Protein AF-A0A969UBG9-F1 (afdb_monomer)

pLDDT: mean 81.39, std 16.76, range [47.69, 98.31]

Secondary structure (DSSP, 8-state):
----EEEEETTEEEEEEE---BTTB---B-EEEEEEEEETTEEEEEEEEE--BSS---TTT-

Structure (mmCIF, N/CA/C/O backbone):
data_AF-A0A969UBG9-F1
#
_entry.id   AF-A0A969UBG9-F1
#
loop_
_atom_site.group_PDB
_atom_site.id
_atom_site.type_symbol
_atom_site.label_atom_id
_atom_site.label_alt_id
_atom_site.label_comp_id
_atom_site.label_asym_id
_atom_site.label_entity_id
_atom_site.label_seq_id
_atom_site.pdbx_PDB_ins_code
_atom_site.Cartn_x
_atom_site.Cartn_y
_atom_site.Cartn_z
_atom_site.occupancy
_atom_site.B_iso_or_equiv
_atom_site.auth_seq_id
_atom_site.auth_comp_id
_atom_site.auth_asym_id
_atom_site.auth_atom_id
_atom_site.pdbx_PDB_model_num
ATOM 1 N N . MET A 1 1 ? 2.677 -15.308 -10.254 1.00 47.69 1 MET A N 1
ATOM 2 C CA . MET A 1 1 ? 1.524 -15.101 -9.349 1.00 47.69 1 MET A CA 1
ATOM 3 C C . MET A 1 1 ? 1.902 -13.940 -8.453 1.00 47.69 1 MET A C 1
ATOM 5 O O . MET A 1 1 ? 2.853 -14.083 -7.698 1.00 47.69 1 MET A O 1
ATOM 9 N N . TYR A 1 2 ? 1.261 -12.784 -8.618 1.00 62.97 2 TYR A N 1
ATOM 10 C CA . TYR A 1 2 ? 1.541 -11.608 -7.796 1.00 62.97 2 TYR A CA 1
ATOM 11 C C . TYR A 1 2 ? 1.123 -11.897 -6.355 1.00 62.97 2 TYR A C 1
ATOM 13 O O . TYR A 1 2 ? -0.052 -12.149 -6.092 1.00 62.97 2 TYR A O 1
ATOM 21 N N . ALA A 1 3 ? 2.089 -11.917 -5.443 1.00 71.19 3 ALA A N 1
ATOM 22 C CA . ALA A 1 3 ? 1.859 -12.154 -4.028 1.00 71.19 3 ALA A CA 1
ATOM 23 C C . ALA A 1 3 ? 2.380 -10.936 -3.256 1.00 71.19 3 ALA A C 1
ATOM 25 O O . ALA A 1 3 ? 3.597 -10.799 -3.112 1.00 71.19 3 ALA A O 1
ATOM 26 N N . PRO A 1 4 ? 1.501 -10.028 -2.794 1.00 84.69 4 PRO A N 1
ATOM 27 C CA . PRO A 1 4 ? 1.940 -8.925 -1.955 1.00 84.69 4 PRO A CA 1
ATOM 28 C C . PRO A 1 4 ? 2.502 -9.476 -0.643 1.00 84.69 4 PRO A C 1
ATOM 30 O O . PRO A 1 4 ? 1.984 -10.449 -0.088 1.00 84.69 4 PRO A O 1
ATOM 33 N N . LYS A 1 5 ? 3.549 -8.836 -0.124 1.00 92.19 5 LYS A N 1
ATOM 34 C CA . LYS A 1 5 ? 4.007 -9.086 1.243 1.00 92.19 5 LYS A CA 1
ATOM 35 C C . LYS A 1 5 ? 3.134 -8.266 2.178 1.00 92.19 5 LYS A C 1
ATOM 37 O O . LYS A 1 5 ? 2.959 -7.066 1.972 1.00 92.19 5 LYS A O 1
ATOM 42 N N . ILE A 1 6 ? 2.566 -8.929 3.175 1.00 94.81 6 ILE A N 1
ATOM 43 C CA . ILE A 1 6 ? 1.648 -8.317 4.128 1.00 94.81 6 ILE A CA 1
ATOM 44 C C . ILE A 1 6 ? 2.146 -8.653 5.527 1.00 94.81 6 ILE A C 1
ATOM 46 O O . ILE A 1 6 ? 2.262 -9.829 5.872 1.00 94.81 6 ILE A O 1
ATOM 50 N N . GLU A 1 7 ? 2.401 -7.623 6.324 1.00 97.25 7 GLU A N 1
ATOM 51 C CA . GLU A 1 7 ? 2.687 -7.745 7.752 1.00 97.25 7 GLU A CA 1
ATOM 52 C C . GLU A 1 7 ? 1.599 -7.016 8.539 1.00 97.25 7 GLU A C 1
ATOM 54 O O . GLU A 1 7 ? 1.216 -5.899 8.191 1.00 97.25 7 GLU A O 1
ATOM 59 N N . VAL A 1 8 ? 1.067 -7.661 9.578 1.00 97.62 8 VAL A N 1
ATOM 60 C CA . VAL A 1 8 ? -0.028 -7.128 10.398 1.00 97.62 8 VAL A CA 1
ATOM 61 C C . VAL A 1 8 ? 0.381 -7.177 11.862 1.00 97.62 8 VAL A C 1
ATOM 63 O O . VAL A 1 8 ? 0.765 -8.238 12.352 1.00 97.62 8 VAL A O 1
ATOM 66 N N . ASP A 1 9 ? 0.238 -6.049 12.553 1.00 97.50 9 ASP A N 1
ATOM 67 C CA . ASP A 1 9 ? 0.409 -5.932 14.000 1.00 97.50 9 ASP A CA 1
ATOM 68 C C . ASP A 1 9 ? -0.767 -5.139 14.588 1.00 97.50 9 ASP A C 1
ATOM 70 O O . ASP A 1 9 ? -0.897 -3.928 14.393 1.00 97.50 9 ASP A O 1
ATOM 74 N N . GLY A 1 10 ? -1.679 -5.852 15.254 1.00 97.06 10 GLY A N 1
ATOM 75 C CA . GLY A 1 10 ? -2.914 -5.288 15.796 1.00 97.06 10 GLY A CA 1
ATOM 76 C C . GLY A 1 10 ? -3.747 -4.554 14.739 1.00 97.06 10 GLY A C 1
ATOM 77 O O . GLY A 1 10 ? -4.222 -5.148 13.765 1.00 97.06 10 GLY A O 1
ATOM 78 N N . ASP A 1 11 ? -3.929 -3.251 14.954 1.00 98.06 11 ASP A N 1
ATOM 79 C CA . ASP A 1 11 ? -4.683 -2.356 14.071 1.00 98.06 11 ASP A CA 1
ATOM 80 C C . ASP A 1 11 ? -3.811 -1.663 13.017 1.00 98.06 11 ASP A C 1
ATOM 82 O O . ASP A 1 11 ? -4.287 -0.761 12.330 1.00 98.06 11 ASP A O 1
ATOM 86 N N . PHE A 1 12 ? -2.557 -2.085 12.854 1.00 98.06 12 PHE A N 1
ATOM 87 C CA . PHE A 1 12 ? -1.647 -1.614 11.817 1.00 98.06 12 PHE A CA 1
ATOM 88 C C . PHE A 1 12 ? -1.332 -2.728 10.812 1.00 98.06 12 PHE A C 1
ATOM 90 O O . PHE A 1 12 ? -1.186 -3.896 11.177 1.00 98.06 12 PHE A O 1
ATOM 97 N N . ALA A 1 13 ? -1.208 -2.372 9.533 1.00 98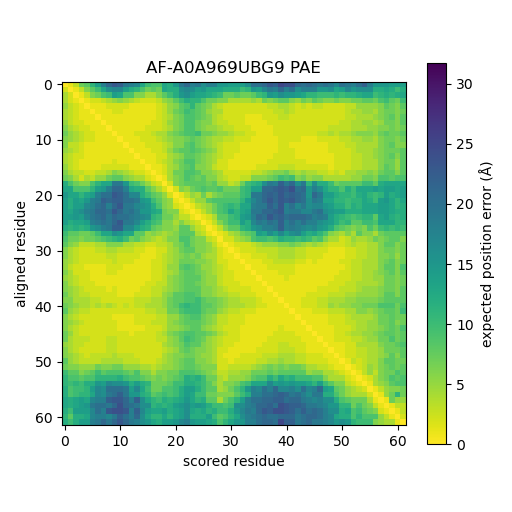.00 13 ALA A N 1
ATOM 98 C CA . ALA A 1 13 ? -0.720 -3.283 8.504 1.00 98.00 13 ALA A CA 1
ATOM 99 C C . ALA A 1 13 ? 0.217 -2.575 7.522 1.00 98.00 13 ALA A C 1
ATOM 101 O O . ALA A 1 13 ? -0.072 -1.467 7.070 1.00 98.00 13 ALA A O 1
ATOM 102 N N . LEU A 1 14 ? 1.300 -3.253 7.152 1.00 96.94 14 LEU A N 1
ATOM 103 C CA . LEU A 1 14 ? 2.185 -2.881 6.056 1.00 96.94 14 LEU A CA 1
ATOM 104 C C . LEU A 1 14 ? 1.904 -3.804 4.869 1.00 96.94 14 LEU A C 1
ATOM 106 O O . LEU A 1 14 ? 1.980 -5.027 4.987 1.00 96.94 14 LEU A O 1
ATOM 110 N N . VAL A 1 15 ? 1.599 -3.214 3.718 1.00 95.00 15 VAL A N 1
ATOM 111 C CA . VAL A 1 15 ? 1.398 -3.934 2.458 1.00 95.00 15 VAL A CA 1
ATOM 112 C C . VAL A 1 15 ? 2.448 -3.471 1.465 1.00 95.00 15 VAL A C 1
ATOM 114 O O . VAL A 1 15 ? 2.485 -2.299 1.098 1.00 95.00 15 VAL A O 1
ATOM 117 N N . TRP A 1 16 ? 3.273 -4.405 1.006 1.00 91.56 16 TRP A N 1
ATOM 118 C CA . TRP A 1 16 ? 4.259 -4.192 -0.043 1.00 91.56 16 TRP A CA 1
ATOM 119 C C . TRP A 1 16 ? 3.863 -4.988 -1.279 1.00 91.56 16 TRP A C 1
ATOM 121 O O . TRP A 1 16 ? 3.768 -6.218 -1.234 1.00 91.56 16 TRP A O 1
ATOM 131 N N . ALA A 1 17 ? 3.625 -4.292 -2.382 1.00 86.31 17 ALA A N 1
ATOM 132 C CA . ALA A 1 17 ? 3.166 -4.893 -3.623 1.00 86.31 17 ALA A CA 1
ATOM 133 C C . ALA A 1 17 ? 3.886 -4.279 -4.818 1.00 86.31 17 ALA A C 1
ATOM 135 O O . ALA A 1 17 ? 4.136 -3.076 -4.841 1.00 86.31 17 ALA A O 1
ATOM 136 N N . ASP A 1 18 ? 4.160 -5.088 -5.831 1.00 80.31 18 ASP A N 1
ATOM 137 C CA . ASP A 1 18 ? 4.693 -4.583 -7.089 1.00 80.31 18 ASP A CA 1
ATOM 138 C C . ASP A 1 18 ? 3.603 -3.790 -7.836 1.00 80.31 18 ASP A C 1
ATOM 140 O O . ASP A 1 18 ? 2.419 -4.152 -7.820 1.00 80.31 18 ASP A O 1
ATOM 144 N N . THR A 1 19 ? 3.973 -2.661 -8.444 1.00 71.75 19 THR A N 1
ATOM 145 C CA . THR A 1 19 ? 3.038 -1.813 -9.196 1.00 71.75 19 THR A CA 1
ATOM 146 C C . THR A 1 19 ? 2.876 -2.368 -10.605 1.00 71.75 19 THR A C 1
ATOM 148 O O . THR A 1 19 ? 3.861 -2.618 -11.294 1.00 71.75 19 THR A O 1
ATOM 151 N N . SER A 1 20 ? 1.638 -2.607 -11.042 1.00 62.19 20 SER A N 1
ATOM 152 C CA . SER A 1 20 ? 1.427 -3.185 -12.374 1.00 62.19 20 SER A CA 1
ATOM 153 C C . SER A 1 20 ? 0.081 -2.888 -13.033 1.00 62.19 20 SER A C 1
ATOM 155 O O . SER A 1 20 ? -0.237 -3.563 -13.995 1.00 62.19 20 SER A O 1
ATOM 157 N N . PHE A 1 21 ? -0.738 -1.904 -12.625 1.00 57.22 21 PHE A N 1
ATOM 158 C CA . PHE A 1 21 ? -2.042 -1.729 -13.301 1.00 57.22 21 PHE A CA 1
ATOM 159 C C . PHE A 1 21 ? -2.560 -0.286 -13.376 1.00 57.22 21 PHE A C 1
ATOM 161 O O . PHE A 1 21 ? -2.852 0.339 -12.361 1.00 57.22 21 PHE A O 1
ATOM 168 N N . VAL A 1 22 ? -2.773 0.199 -14.606 1.00 56.75 22 VAL A N 1
ATOM 169 C CA . VAL A 1 22 ? -3.725 1.275 -14.939 1.00 56.75 22 VAL A CA 1
ATOM 170 C C . VAL A 1 22 ? -4.616 0.752 -16.070 1.00 56.75 22 VAL A C 1
ATOM 172 O O . VAL A 1 22 ? -4.112 0.275 -17.082 1.00 56.75 22 VAL A O 1
ATOM 175 N N . ASP A 1 23 ? -5.939 0.785 -15.894 1.00 52.19 23 ASP A N 1
ATOM 176 C CA . ASP A 1 23 ? -6.929 0.352 -16.900 1.00 52.19 23 ASP A CA 1
ATOM 177 C C . ASP A 1 23 ? -6.707 -1.062 -17.474 1.00 52.19 23 ASP A C 1
ATOM 179 O O . ASP A 1 23 ? -6.873 -1.319 -18.668 1.00 52.19 23 ASP A O 1
ATOM 183 N N . GLY A 1 24 ? -6.303 -2.005 -16.616 1.00 56.53 24 GLY A N 1
ATOM 184 C CA . GLY A 1 24 ? -6.064 -3.396 -17.014 1.00 56.53 24 GLY A CA 1
ATOM 185 C C . GLY A 1 24 ? -4.817 -3.601 -17.881 1.00 56.53 24 GLY A C 1
ATOM 186 O O . GLY A 1 24 ? -4.640 -4.685 -18.432 1.00 56.53 24 GLY A O 1
ATOM 187 N N . LYS A 1 25 ? -3.953 -2.584 -18.001 1.00 54.88 25 LYS A N 1
ATOM 188 C CA . LYS A 1 25 ? -2.652 -2.663 -18.6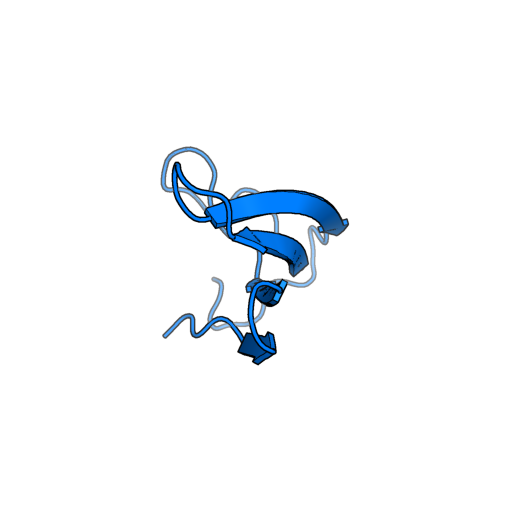72 1.00 54.88 25 LYS A CA 1
ATOM 189 C C . LYS A 1 25 ? -1.534 -2.269 -17.709 1.00 54.88 25 LYS A C 1
ATOM 191 O O . LYS A 1 25 ? -1.667 -1.316 -16.938 1.00 54.88 25 LYS A O 1
ATOM 196 N N . THR A 1 26 ? -0.412 -2.975 -17.786 1.00 60.56 26 THR A N 1
ATOM 197 C CA . THR A 1 26 ? 0.822 -2.593 -17.095 1.00 60.56 26 THR A 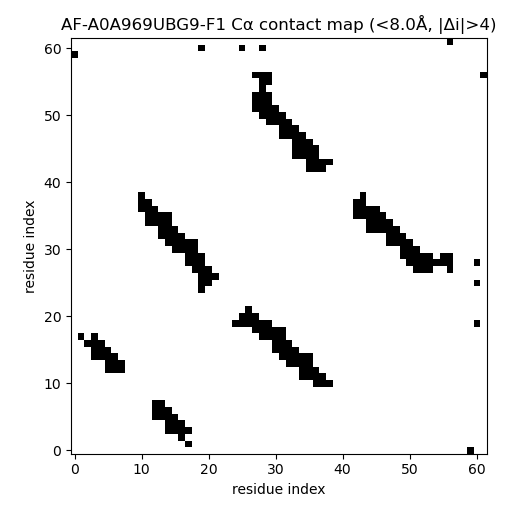CA 1
ATOM 198 C C . THR A 1 26 ? 1.298 -1.253 -17.658 1.00 60.56 26 THR A C 1
ATOM 200 O O . THR A 1 26 ? 1.650 -1.171 -18.834 1.00 60.56 26 THR A O 1
ATOM 203 N N . SER A 1 27 ? 1.240 -0.179 -16.862 1.00 62.84 27 SER A N 1
ATOM 204 C CA . SER A 1 27 ? 1.621 1.172 -17.313 1.00 62.84 27 SER A CA 1
ATOM 205 C C . SER A 1 27 ? 3.053 1.552 -16.937 1.00 62.84 27 SER A C 1
ATOM 207 O O . SER A 1 27 ? 3.707 2.282 -17.676 1.00 62.84 27 SER A O 1
ATOM 209 N N . HIS A 1 28 ? 3.543 1.057 -15.805 1.00 63.69 28 HIS A N 1
ATOM 210 C CA . HIS A 1 28 ? 4.911 1.206 -15.321 1.00 63.69 28 HIS A CA 1
ATOM 211 C C . HIS A 1 28 ? 5.183 0.118 -14.281 1.00 63.69 28 HIS A C 1
ATOM 213 O O . HIS A 1 28 ? 4.238 -0.398 -13.684 1.00 63.69 28 HIS A O 1
ATOM 219 N N . CYS A 1 29 ? 6.455 -0.212 -14.079 1.00 76.69 29 CYS A N 1
ATOM 220 C CA . CYS A 1 29 ? 6.893 -1.126 -13.029 1.00 76.69 29 CYS A CA 1
ATOM 221 C 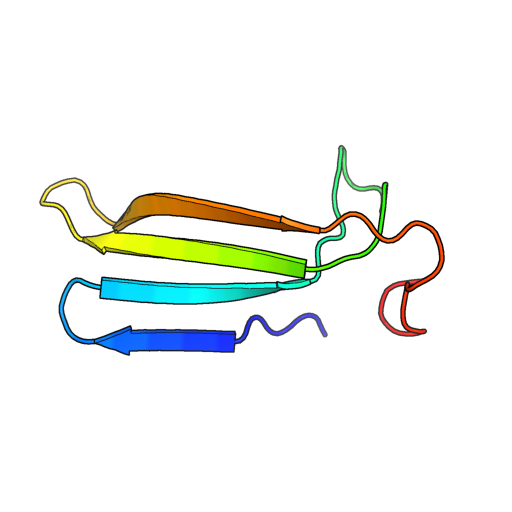C . CYS A 1 29 ? 7.424 -0.333 -11.835 1.00 76.69 29 CYS A C 1
ATOM 223 O O . CYS A 1 29 ? 7.481 0.899 -11.875 1.00 76.69 29 CYS A O 1
ATOM 225 N N . GLY A 1 30 ? 7.728 -1.016 -10.736 1.00 80.25 30 GLY A N 1
ATOM 226 C CA . GLY A 1 30 ? 8.068 -0.382 -9.464 1.00 80.25 30 GLY A CA 1
ATOM 227 C C . GLY A 1 30 ? 7.349 -1.035 -8.294 1.00 80.25 30 GLY A C 1
ATOM 228 O O . GLY A 1 30 ? 6.742 -2.093 -8.426 1.00 80.25 30 GLY A O 1
ATOM 229 N N . VAL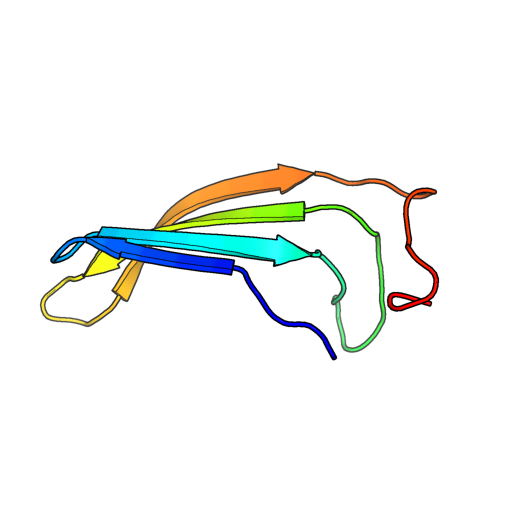 A 1 31 ? 7.417 -0.398 -7.132 1.00 85.75 31 VAL A N 1
ATOM 230 C CA . VAL A 1 31 ? 6.870 -0.935 -5.884 1.00 85.75 31 VAL A CA 1
ATOM 231 C C . VAL A 1 31 ? 5.941 0.071 -5.232 1.00 85.75 31 VAL A C 1
ATOM 233 O O . VAL A 1 31 ? 6.184 1.276 -5.267 1.00 85.75 31 VAL A O 1
ATOM 236 N N . ASN A 1 32 ? 4.895 -0.438 -4.599 1.00 88.75 32 ASN A N 1
ATOM 237 C CA . ASN A 1 32 ? 4.003 0.305 -3.731 1.00 88.75 32 ASN A CA 1
ATOM 238 C C . ASN A 1 32 ? 4.148 -0.207 -2.301 1.00 88.75 32 ASN A C 1
ATOM 240 O O . ASN A 1 32 ? 4.107 -1.412 -2.044 1.00 88.75 32 ASN A O 1
ATOM 244 N N . SER A 1 33 ? 4.251 0.731 -1.371 1.00 92.94 33 SER A N 1
ATOM 245 C CA . SER A 1 33 ? 4.145 0.498 0.060 1.00 92.94 33 SER A CA 1
ATOM 246 C C . SER A 1 33 ? 2.914 1.226 0.582 1.00 92.94 33 SER A C 1
ATOM 248 O O . SER A 1 33 ? 2.768 2.433 0.370 1.00 92.94 33 SER A O 1
ATOM 250 N N . PHE A 1 34 ? 2.035 0.500 1.267 1.00 95.81 34 PHE A N 1
ATOM 251 C CA . PHE A 1 34 ? 0.879 1.057 1.954 1.00 95.81 34 PHE A CA 1
ATOM 252 C C . PHE A 1 34 ? 0.954 0.743 3.440 1.00 95.81 34 PHE A C 1
ATOM 254 O O . PHE A 1 34 ? 1.048 -0.417 3.836 1.00 95.81 34 PHE A O 1
ATOM 261 N N . ASN A 1 35 ? 0.813 1.784 4.249 1.00 97.75 35 ASN A N 1
ATOM 262 C CA . ASN A 1 35 ? 0.575 1.666 5.677 1.00 97.75 35 ASN A CA 1
ATOM 263 C C . ASN A 1 35 ? -0.920 1.834 5.918 1.00 97.75 35 ASN A C 1
ATOM 265 O O . ASN A 1 35 ? -1.494 2.871 5.567 1.00 97.75 35 ASN A O 1
ATOM 269 N N . LEU A 1 36 ? -1.553 0.834 6.520 1.00 98.31 36 LEU A N 1
ATOM 270 C CA . LEU A 1 36 ? -2.971 0.846 6.835 1.00 98.31 36 LEU A CA 1
ATOM 271 C C . LEU A 1 36 ? -3.195 0.880 8.339 1.00 98.31 36 LEU A C 1
ATOM 273 O O . LEU A 1 36 ? -2.447 0.288 9.112 1.00 98.31 36 LEU A O 1
ATOM 277 N N . VAL A 1 37 ? -4.281 1.541 8.724 1.00 98.25 37 VAL A N 1
ATOM 278 C CA . VAL A 1 37 ? -4.816 1.529 10.084 1.00 98.25 37 VAL A CA 1
ATOM 279 C C . VAL A 1 37 ? -6.252 1.022 10.066 1.00 98.25 37 VAL A C 1
ATOM 281 O O . VAL A 1 37 ? -7.036 1.376 9.176 1.00 98.25 37 VAL A O 1
ATOM 284 N N . ARG A 1 38 ? -6.609 0.162 11.019 1.00 98.31 38 ARG A N 1
ATOM 285 C CA . ARG A 1 38 ? -7.980 -0.314 11.190 1.00 98.31 38 ARG A CA 1
ATOM 286 C C . ARG A 1 38 ? -8.782 0.722 11.971 1.00 98.31 38 ARG A C 1
ATOM 288 O O . ARG A 1 38 ? -8.372 1.191 13.024 1.00 98.31 38 ARG A O 1
ATOM 295 N N . THR A 1 39 ? -9.943 1.072 11.435 1.00 97.44 39 THR A N 1
ATOM 296 C CA . THR A 1 39 ? -10.938 1.943 12.072 1.00 97.44 39 THR A CA 1
ATOM 297 C C . THR A 1 39 ? -12.245 1.178 12.258 1.00 97.44 39 THR A C 1
ATOM 299 O O . THR A 1 39 ? -12.408 0.088 11.704 1.00 97.44 39 THR A O 1
ATOM 302 N N . GLU A 1 40 ? -13.217 1.761 12.959 1.00 97.62 40 GLU A N 1
ATOM 303 C CA . GLU A 1 40 ? -14.572 1.194 13.067 1.00 97.62 40 GLU A CA 1
ATOM 304 C C . GLU A 1 40 ? -15.230 0.970 11.693 1.00 97.62 40 GLU A C 1
ATOM 306 O O . GLU A 1 40 ? -16.002 0.034 11.507 1.00 97.62 40 GLU A O 1
ATOM 311 N N . ALA A 1 41 ? -14.870 1.787 10.697 1.00 96.94 41 ALA A N 1
ATOM 312 C CA . ALA A 1 41 ? -15.346 1.672 9.319 1.00 96.94 41 ALA A CA 1
ATOM 313 C C . ALA A 1 41 ? -14.484 0.735 8.441 1.00 96.94 41 ALA A C 1
ATOM 315 O O . ALA A 1 41 ? -14.662 0.702 7.221 1.00 96.94 41 ALA A O 1
ATOM 316 N N . GLY A 1 42 ? -13.531 0.010 9.038 1.00 97.56 42 GLY A N 1
ATOM 317 C CA . GLY A 1 42 ? -12.603 -0.900 8.366 1.00 97.56 42 GLY A CA 1
ATOM 318 C C . GLY A 1 42 ? -11.197 -0.328 8.165 1.00 97.56 42 GLY A C 1
ATOM 319 O O . GLY A 1 42 ? -10.829 0.706 8.729 1.00 97.56 42 GLY A O 1
ATOM 320 N N . TRP A 1 43 ? -10.390 -1.025 7.365 1.00 97.88 43 TRP A N 1
ATOM 321 C CA . TRP A 1 43 ? -9.025 -0.615 7.027 1.00 97.88 43 TRP A CA 1
ATOM 322 C C . TRP A 1 43 ? -9.004 0.651 6.163 1.00 97.88 43 TRP A C 1
ATOM 324 O O . TRP A 1 43 ? -9.760 0.780 5.196 1.00 97.88 43 TRP A O 1
ATOM 334 N N . ARG A 1 44 ? -8.108 1.581 6.4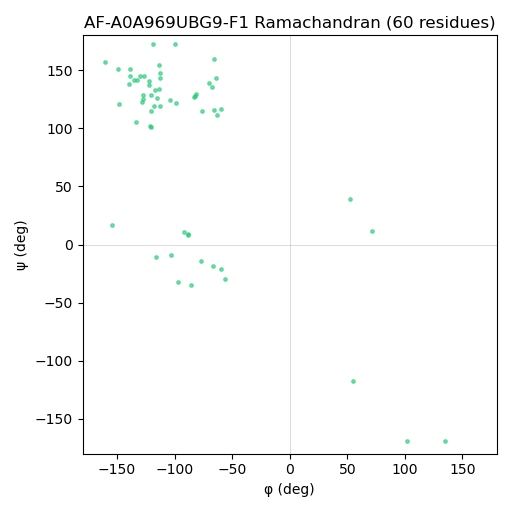99 1.00 97.75 44 ARG A N 1
ATOM 335 C CA . ARG A 1 44 ? -7.860 2.830 5.768 1.00 97.75 44 ARG A CA 1
ATOM 336 C C . ARG A 1 44 ? -6.368 2.987 5.507 1.00 97.75 44 ARG A C 1
ATOM 338 O O . ARG A 1 44 ? -5.563 2.620 6.354 1.00 97.75 44 ARG A O 1
ATOM 345 N N . ILE A 1 45 ? -6.006 3.554 4.357 1.00 96.69 45 ILE A N 1
ATOM 346 C CA . ILE A 1 45 ? -4.613 3.888 4.038 1.00 96.69 45 ILE A CA 1
ATOM 347 C C . ILE A 1 45 ? -4.244 5.147 4.825 1.00 96.69 45 ILE A C 1
ATOM 349 O O . ILE A 1 45 ? -4.817 6.209 4.597 1.00 96.69 45 ILE A O 1
ATOM 353 N N . ALA A 1 46 ? -3.302 5.017 5.755 1.00 96.94 46 ALA A N 1
ATOM 354 C CA . ALA A 1 46 ? -2.746 6.134 6.51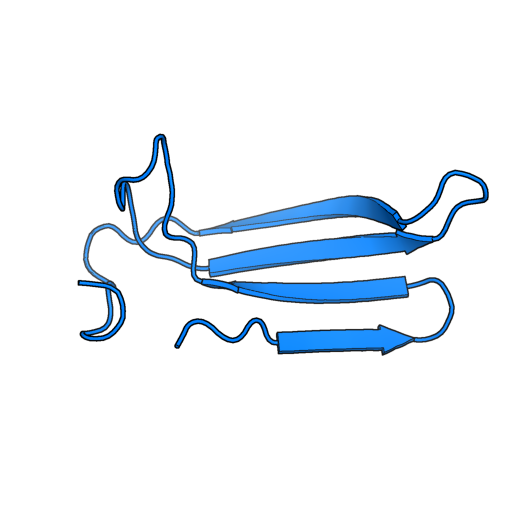2 1.00 96.94 46 ALA A CA 1
ATOM 355 C C . ALA A 1 46 ? -1.592 6.804 5.754 1.00 96.94 46 ALA A C 1
ATOM 357 O O . ALA A 1 46 ? -1.422 8.020 5.818 1.00 96.94 46 ALA A O 1
ATOM 358 N N . ASN A 1 47 ? -0.801 6.015 5.023 1.00 96.56 47 ASN A N 1
ATOM 359 C CA . ASN A 1 47 ? 0.272 6.507 4.169 1.00 96.56 47 ASN A CA 1
ATOM 360 C C . ASN A 1 47 ? 0.477 5.581 2.963 1.00 96.56 47 ASN A C 1
ATOM 362 O O . ASN A 1 47 ? 0.232 4.377 3.043 1.00 96.56 47 ASN A O 1
ATOM 366 N N . ALA A 1 48 ? 0.943 6.167 1.864 1.00 93.56 48 ALA A N 1
ATOM 367 C CA . ALA A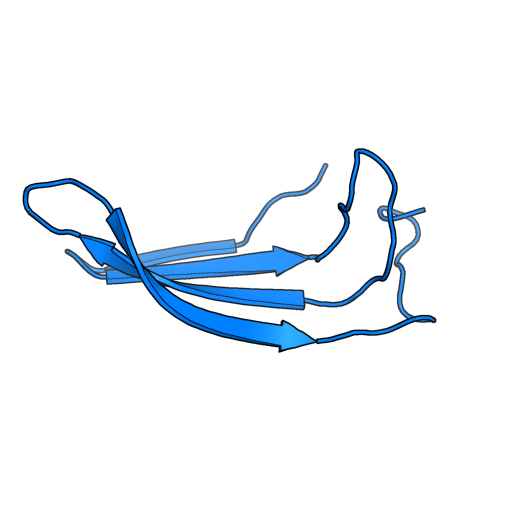 1 48 ? 1.373 5.448 0.680 1.00 93.56 48 ALA A CA 1
ATOM 368 C C . ALA A 1 48 ? 2.691 6.032 0.164 1.00 93.56 48 ALA A C 1
ATOM 370 O O . ALA A 1 48 ? 2.873 7.253 0.150 1.00 93.56 48 ALA A O 1
ATOM 371 N N . ALA A 1 49 ? 3.572 5.157 -0.303 1.00 92.25 49 ALA A N 1
ATOM 372 C CA . ALA A 1 49 ? 4.766 5.504 -1.058 1.00 92.25 49 ALA A CA 1
ATOM 373 C C . ALA A 1 49 ? 4.855 4.596 -2.287 1.00 92.25 49 ALA A C 1
ATOM 375 O O . ALA A 1 49 ? 4.525 3.414 -2.210 1.00 92.25 49 ALA A O 1
ATOM 376 N N . SER A 1 50 ? 5.289 5.147 -3.416 1.00 88.62 50 SER A N 1
ATOM 377 C CA . SER A 1 50 ? 5.406 4.410 -4.674 1.00 88.62 50 SER A CA 1
ATOM 378 C C . SER A 1 50 ? 6.690 4.775 -5.404 1.00 88.62 50 SER A C 1
ATOM 380 O O . SER A 1 50 ? 7.199 5.891 -5.271 1.00 88.62 50 SER A O 1
ATOM 382 N N . THR A 1 51 ? 7.213 3.827 -6.174 1.00 85.62 51 THR A N 1
ATOM 383 C CA . THR A 1 51 ? 8.264 4.080 -7.157 1.00 85.62 51 THR A CA 1
ATOM 384 C C . THR A 1 51 ? 7.733 3.852 -8.563 1.00 85.62 51 THR A C 1
ATOM 386 O O . THR A 1 51 ? 6.797 3.084 -8.782 1.00 85.62 51 THR A O 1
ATOM 389 N N . ILE A 1 52 ? 8.359 4.530 -9.520 1.00 83.19 52 ILE A N 1
ATOM 390 C CA . ILE A 1 52 ? 8.131 4.324 -10.945 1.00 83.19 52 ILE A CA 1
ATOM 391 C C . ILE A 1 52 ? 9.472 3.921 -11.545 1.00 83.19 52 ILE A C 1
ATOM 393 O O . ILE A 1 52 ? 10.415 4.712 -11.557 1.00 83.19 52 ILE A O 1
ATOM 397 N N . ASP A 1 53 ? 9.542 2.694 -12.036 1.00 77.31 53 ASP A N 1
ATOM 398 C CA . ASP A 1 53 ? 10.660 2.138 -12.779 1.00 77.31 53 ASP A CA 1
ATOM 399 C C . ASP A 1 53 ? 10.183 1.708 -14.179 1.00 77.31 53 ASP A C 1
ATOM 401 O O . ASP A 1 53 ? 9.565 0.654 -14.343 1.00 77.31 53 ASP A O 1
ATOM 405 N N . PRO A 1 54 ? 10.455 2.517 -15.217 1.00 69.25 54 PRO A N 1
ATOM 406 C CA . PRO A 1 54 ? 10.087 2.190 -16.592 1.00 69.25 54 PRO A CA 1
ATOM 407 C C . PRO A 1 54 ? 10.836 0.984 -17.182 1.00 69.25 54 PRO A C 1
ATOM 409 O O . PRO A 1 54 ? 10.391 0.442 -18.190 1.00 69.25 54 PRO A O 1
ATOM 412 N N . ASN A 1 55 ? 11.972 0.582 -16.601 1.00 69.75 55 ASN A N 1
ATOM 413 C CA . ASN A 1 55 ? 12.857 -0.452 -17.153 1.00 69.75 55 ASN A CA 1
ATOM 414 C C . ASN A 1 55 ? 12.966 -1.702 -16.262 1.00 69.75 55 ASN A C 1
ATOM 416 O O . ASN A 1 55 ? 13.523 -2.709 -16.696 1.00 69.75 55 ASN A O 1
ATOM 420 N N . GLY A 1 56 ? 12.460 -1.641 -15.030 1.00 65.12 56 GLY A N 1
ATOM 421 C CA . GLY A 1 56 ? 12.652 -2.656 -13.992 1.00 65.12 56 GLY A CA 1
ATOM 422 C C . GLY A 1 56 ? 11.641 -3.796 -13.962 1.00 65.12 56 GLY A C 1
ATOM 423 O O . GLY A 1 56 ? 11.657 -4.566 -13.007 1.00 65.12 56 GLY A O 1
ATOM 424 N N . CYS A 1 57 ? 10.768 -3.923 -14.965 1.00 65.94 57 CYS A N 1
ATOM 425 C CA . CYS A 1 57 ? 9.795 -5.013 -15.017 1.00 65.94 57 CYS A CA 1
ATOM 426 C C . CYS A 1 57 ? 10.505 -6.371 -15.037 1.00 65.94 57 CYS A C 1
ATOM 428 O O . CYS A 1 57 ? 11.225 -6.702 -15.988 1.00 65.94 57 CYS A O 1
ATOM 430 N N . THR A 1 58 ? 10.275 -7.171 -14.002 1.00 62.69 58 THR A N 1
ATOM 431 C CA . THR A 1 58 ? 10.700 -8.568 -13.956 1.00 62.69 58 THR A CA 1
ATOM 432 C C . THR A 1 58 ? 9.953 -9.380 -15.021 1.00 62.69 58 THR A C 1
ATOM 434 O O . THR A 1 58 ? 8.901 -8.975 -15.511 1.00 62.69 58 THR A O 1
ATOM 437 N N . GLU A 1 59 ? 10.471 -10.547 -15.420 1.00 58.56 59 GLU A N 1
ATOM 438 C CA . GLU A 1 59 ? 9.791 -11.396 -16.420 1.00 58.56 59 GLU A CA 1
ATOM 439 C C . GLU A 1 59 ? 8.389 -11.849 -15.990 1.00 58.56 59 GLU A C 1
ATOM 441 O O . GLU A 1 59 ? 7.578 -12.181 -16.844 1.00 58.56 59 GLU A 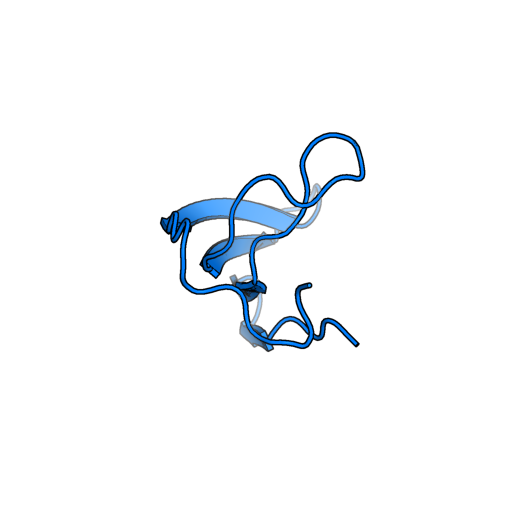O 1
ATOM 446 N N . ALA A 1 60 ? 8.088 -11.842 -14.687 1.00 55.44 60 ALA A N 1
ATOM 447 C CA . ALA A 1 60 ? 6.755 -12.134 -14.166 1.00 55.44 60 ALA A CA 1
ATOM 448 C C . ALA A 1 60 ? 5.765 -10.963 -14.327 1.00 55.44 60 ALA A C 1
ATOM 450 O O . ALA A 1 60 ? 4.566 -11.166 -14.138 1.00 55.44 60 ALA A O 1
ATOM 451 N N . GLU A 1 61 ? 6.272 -9.764 -14.631 1.00 54.75 61 GLU A N 1
ATOM 452 C CA . GLU A 1 61 ? 5.513 -8.521 -14.812 1.00 54.75 61 GLU A CA 1
ATOM 453 C C . GLU A 1 61 ? 5.328 -8.112 -16.279 1.00 54.75 61 GLU A C 1
ATOM 455 O O . GLU A 1 61 ? 4.569 -7.182 -16.566 1.00 54.75 61 GLU A O 1
ATOM 460 N N . LYS A 1 62 ? 6.020 -8.805 -17.190 1.00 50.31 62 LYS A N 1
ATOM 461 C CA . LYS A 1 62 ? 5.801 -8.754 -18.640 1.00 50.31 62 LYS A CA 1
ATOM 462 C C . LYS A 1 62 ? 4.672 -9.696 -19.045 1.00 50.31 62 LYS A C 1
ATOM 464 O O . LYS A 1 62 ? 3.928 -9.311 -19.973 1.00 50.31 62 LYS A O 1
#

Radius of gyration: 13.33 Å; Cα contacts (8 Å, |Δi|>4): 117; chains: 1; bounding box: 28×22×34 Å

Foldseek 3Di:
DWDWDWDDDPQKIWTKGWQADDPNGGPFTWIKIFIWGQDPVGIDTPDIDIDGDRPPQDPVRD

Sequence (62 aa):
MYAPKIEVDGDFALVWADTSFVDGKTSHCGVNSFNLVRTEAGWRIANAASTIDPNGCTEAEK

Mean predicted aligned error: 6.81 Å

Nearest PDB structures (foldseek):
  7o21-assembly1_A  TM=7.620E-01  e=2.557E-01  Bdellovibrio bacteriovorus HD100
  7o21-assembly1_B  TM=7.806E-01  e=3.364E-01  Bdellovibrio bacteriovorus HD100
  6w3f-assembly2_B  TM=7.687E-01  e=3.364E-01  synthetic construct
  7pkw-assembly1_A  TM=5.207E-01  e=7.252E-01  Streptococcus thermophilus
  5kpe-assembly1_A  TM=3.114E-01  e=1.745E+00  synthetic construct

Solvent-accessible surface area (backbone atoms only — not comparable to full-atom values): 3787 Å² total; per-residue (Å²): 131,95,74,64,50,74,50,76,59,92,55,36,34,44,40,41,34,74,41,53,73,51,96,91,36,71,76,48,20,38,42,34,40,35,36,32,36,57,47,100,92,42,78,41,78,76,45,76,51,74,53,83,28,88,80,67,59,49,85,93,69,108